Protein AF-A0A0L8H6Y4-F1 (afdb_monomer)

Mean predicted aligned error: 14.99 Å

Solvent-accessible surface area (backbone atoms only — not comparable to full-atom values): 9099 Å² total; per-residue (Å²): 135,87,49,74,70,52,55,29,58,76,67,74,44,78,53,72,69,41,55,52,49,44,50,51,48,53,50,51,56,50,45,69,72,48,61,78,88,38,63,74,33,44,55,53,50,53,53,56,74,65,68,73,67,76,96,84,62,85,85,79,76,93,80,71,86,56,90,48,67,66,53,32,50,51,64,50,38,50,46,50,37,50,52,51,46,52,52,51,49,52,54,53,51,51,57,49,48,55,49,64,80,52,63,77,74,86,80,81,63,68,42,68,47,98,88,45,96,59,70,18,91,40,71,69,54,35,55,55,47,50,58,53,52,53,52,52,53,52,54,49,55,56,52,56,58,65,68,72,78,116

Radius of gyration: 29.22 Å; Cα contacts (8 Å, |Δi|>4): 70; chains: 1; bounding box: 71×51×66 Å

Foldseek 3Di:
DDDPLVVCVVVVHFDPVLVVQLVVLVVVLVLVPDDPVDPSVVVVVVCVVVVDDPDPDDDDPPPDDDPDPVCCVPVPRPVVSVVVRVVVVVVVVVVVVVCVVDPPDPPQDQDDDPVDRDTDRDPVRNVVCVVVVVVVVVVVVVVVVVVVVD

Sequence (150 aa):
KVANTEVLKQAALPSVTTILCKRKRRHLGYVKQIDDSRICKQLLYVELVQASRPRWRLKLIFKGTSEDRAAWKTSGVNKGVKQLEEENILVLETKRQRKKDNPALPCSTFLAYRFCSKTCSSDIGRISHERSCRKSKNNRKMLVKRYQLK

Organism: Octopus bimaculoides (NCBI:txid37653)

Secondary structure (DSSP, 8-state):
---HHHHHHHTTPPPHHHHHHHHHHHHHHHHHHS-TTSHHHHHHHHHHHT----TTS---------SSHHHIIIIIIIHHHHHHHHHHHHHHHHHHHHHHHSPPP-----EEETTEEEEESSHHHHHHHHHHHHHHHHHHHHHHHHHS--

Structure (mmCIF, N/CA/C/O backbone):
data_AF-A0A0L8H6Y4-F1
#
_entry.id   AF-A0A0L8H6Y4-F1
#
loop_
_atom_site.group_PDB
_atom_site.id
_atom_site.type_symbol
_atom_site.label_atom_id
_atom_site.label_alt_id
_atom_site.label_comp_id
_atom_site.label_asym_id
_atom_site.label_entity_id
_atom_site.label_seq_id
_atom_site.pdbx_PDB_ins_code
_atom_site.Cartn_x
_atom_site.Cartn_y
_atom_site.Cartn_z
_atom_site.occupancy
_atom_site.B_iso_or_equiv
_atom_site.auth_seq_id
_atom_site.auth_comp_id
_atom_site.auth_asym_id
_atom_site.auth_atom_id
_atom_site.pdbx_PDB_model_num
ATOM 1 N N . LYS A 1 1 ? -10.448 -10.346 15.764 1.00 76.38 1 LYS A N 1
ATOM 2 C CA . LYS A 1 1 ? -10.504 -9.359 14.651 1.00 76.38 1 LYS A CA 1
ATOM 3 C C . LYS A 1 1 ? -9.378 -9.673 13.671 1.00 76.38 1 LYS A C 1
ATOM 5 O O . LYS A 1 1 ? -8.226 -9.583 14.075 1.00 76.38 1 LYS A O 1
ATOM 10 N N . VAL A 1 2 ? -9.700 -10.069 12.437 1.00 81.88 2 VAL A N 1
ATOM 11 C CA . VAL A 1 2 ? -8.696 -10.361 11.395 1.00 81.88 2 VAL A CA 1
ATOM 12 C C . VAL A 1 2 ? -8.135 -9.048 10.840 1.00 81.88 2 VAL A C 1
ATOM 14 O O . VAL A 1 2 ? -8.833 -8.039 10.757 1.00 81.88 2 VAL A O 1
ATOM 17 N N . ALA A 1 3 ? -6.844 -9.030 10.524 1.00 85.38 3 ALA A N 1
ATOM 18 C CA . ALA A 1 3 ? -6.158 -7.879 9.958 1.00 85.38 3 ALA A CA 1
ATOM 19 C C . ALA A 1 3 ? -6.457 -7.718 8.462 1.00 85.38 3 ALA A C 1
ATOM 21 O O . ALA A 1 3 ? -6.365 -8.694 7.736 1.00 85.38 3 ALA A O 1
ATOM 22 N N . ASN A 1 4 ? -6.651 -6.491 7.964 1.00 87.44 4 ASN A N 1
ATOM 23 C CA . ASN A 1 4 ? -6.736 -6.264 6.509 1.00 87.44 4 ASN A CA 1
ATOM 24 C C . ASN A 1 4 ? -5.518 -6.808 5.739 1.00 87.44 4 ASN A C 1
ATOM 26 O O . ASN A 1 4 ? -5.677 -7.326 4.644 1.00 87.44 4 ASN A O 1
ATOM 30 N N . THR A 1 5 ? -4.312 -6.723 6.313 1.00 87.88 5 THR A N 1
ATOM 31 C CA . THR A 1 5 ? -3.098 -7.308 5.721 1.00 87.88 5 THR A CA 1
ATOM 32 C C . THR A 1 5 ? -3.175 -8.831 5.634 1.00 87.88 5 THR A C 1
ATOM 34 O O . THR A 1 5 ? -2.698 -9.400 4.664 1.00 87.88 5 THR A O 1
ATOM 37 N N . GLU A 1 6 ? -3.813 -9.482 6.604 1.00 88.75 6 GLU A N 1
ATOM 38 C CA . GLU A 1 6 ? -4.000 -10.935 6.627 1.00 88.75 6 GLU A CA 1
ATOM 39 C C . GLU A 1 6 ? -5.057 -11.381 5.617 1.00 88.75 6 GLU A C 1
ATOM 41 O O . GLU A 1 6 ? -4.832 -12.326 4.873 1.00 88.75 6 GLU A O 1
ATOM 46 N N . VAL A 1 7 ? -6.168 -10.643 5.508 1.00 92.94 7 VAL A N 1
ATOM 47 C CA . VAL A 1 7 ? -7.196 -10.891 4.481 1.00 92.94 7 VAL A CA 1
ATOM 48 C C . VAL A 1 7 ? -6.590 -10.820 3.077 1.00 92.94 7 VAL A C 1
ATOM 50 O O . VAL A 1 7 ? -6.860 -11.673 2.237 1.00 92.94 7 VAL A O 1
ATOM 53 N N . LEU A 1 8 ? -5.737 -9.823 2.824 1.00 91.00 8 LEU A N 1
ATOM 54 C CA . LEU A 1 8 ? -5.048 -9.677 1.541 1.00 91.00 8 LEU A CA 1
ATOM 55 C C . LEU A 1 8 ? -4.055 -10.820 1.279 1.00 91.00 8 LEU A C 1
ATOM 57 O O . LEU A 1 8 ? -4.033 -11.348 0.168 1.00 91.00 8 LEU A O 1
ATOM 61 N N . LYS A 1 9 ? -3.291 -11.245 2.298 1.00 88.81 9 LYS A N 1
ATOM 62 C CA . LYS A 1 9 ? -2.393 -12.411 2.212 1.00 88.81 9 LYS A CA 1
ATOM 63 C C . LYS A 1 9 ? -3.171 -13.694 1.888 1.00 88.81 9 LYS A C 1
ATOM 65 O O . LYS A 1 9 ? -2.794 -14.396 0.956 1.00 88.81 9 LYS A O 1
ATOM 70 N N . GLN A 1 10 ? -4.279 -13.958 2.586 1.00 92.50 10 GLN A N 1
ATOM 71 C CA . GLN A 1 10 ? -5.134 -15.134 2.365 1.00 92.50 10 GLN A CA 1
ATOM 72 C C . GLN A 1 10 ? -5.751 -15.158 0.963 1.00 92.50 10 GLN A C 1
ATOM 74 O O . GLN A 1 10 ? -5.807 -16.206 0.330 1.00 92.50 10 GLN A O 1
ATOM 79 N N . ALA A 1 11 ? -6.171 -14.000 0.453 1.00 93.62 11 ALA A N 1
ATOM 80 C CA . ALA A 1 11 ? -6.715 -13.875 -0.896 1.00 93.62 11 ALA A CA 1
ATOM 81 C C . ALA A 1 11 ? -5.636 -13.853 -1.999 1.00 93.62 11 ALA A C 1
ATOM 83 O O . ALA A 1 11 ? -5.977 -13.733 -3.174 1.00 93.62 11 ALA A O 1
ATOM 84 N N . ALA A 1 12 ? -4.345 -13.912 -1.645 1.00 90.25 12 ALA A N 1
ATOM 85 C CA . ALA A 1 12 ? -3.220 -13.703 -2.559 1.00 90.25 12 ALA A CA 1
ATOM 86 C C . ALA A 1 12 ? -3.326 -12.390 -3.370 1.00 90.25 12 ALA A C 1
ATOM 88 O O . ALA A 1 12 ? -2.877 -12.299 -4.517 1.00 90.25 12 ALA A O 1
ATOM 89 N N . LEU A 1 13 ? -3.919 -11.351 -2.770 1.00 91.12 13 LEU A N 1
ATOM 90 C CA . LEU A 1 13 ? -4.128 -10.054 -3.403 1.00 91.12 13 LEU A CA 1
ATOM 91 C C . LEU A 1 13 ? -3.127 -9.017 -2.882 1.00 91.12 13 LEU A C 1
ATOM 93 O O . LEU A 1 13 ? -2.950 -8.882 -1.673 1.00 91.12 13 LEU A O 1
ATOM 97 N N . PRO A 1 14 ? -2.510 -8.220 -3.768 1.00 89.00 14 PRO A N 1
ATOM 98 C CA . PRO A 1 14 ? -1.707 -7.084 -3.344 1.00 89.00 14 PRO A CA 1
ATOM 99 C C . PRO A 1 14 ? -2.591 -5.942 -2.833 1.00 89.00 14 PRO A C 1
ATOM 101 O O . PRO A 1 14 ? -3.718 -5.739 -3.296 1.00 89.00 14 PRO A O 1
ATOM 104 N N . SER A 1 15 ? -2.034 -5.115 -1.954 1.00 90.31 15 SER A N 1
ATOM 105 C CA . SER A 1 15 ? -2.641 -3.853 -1.542 1.00 90.31 15 SER A CA 1
ATOM 106 C C . SER A 1 15 ? -2.940 -2.937 -2.737 1.00 90.31 15 SER A C 1
ATOM 108 O O .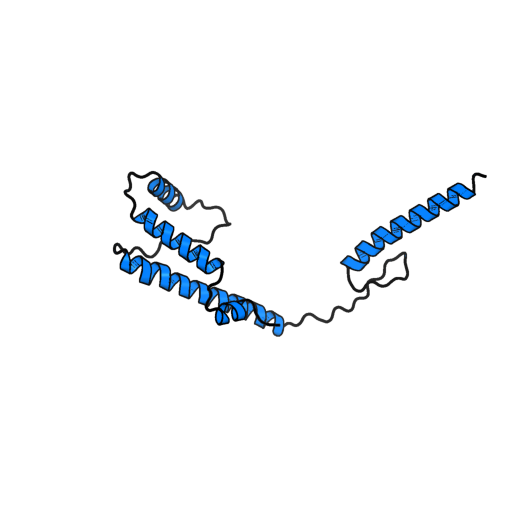 SER A 1 15 ? -2.215 -2.891 -3.739 1.00 90.31 15 SER A O 1
ATOM 110 N N . VAL A 1 16 ? -3.976 -2.105 -2.598 1.00 90.44 16 VAL A N 1
ATOM 111 C CA . VAL A 1 16 ? -4.334 -1.060 -3.571 1.00 90.44 16 VAL A CA 1
ATOM 112 C C . VAL A 1 16 ? -3.146 -0.141 -3.867 1.00 90.44 16 VAL A C 1
ATOM 114 O O . VAL A 1 16 ? -2.916 0.223 -5.022 1.00 90.44 16 VAL A O 1
ATOM 117 N N . THR A 1 17 ? -2.345 0.202 -2.856 1.00 87.50 17 THR A N 1
ATOM 118 C CA . THR A 1 17 ? -1.139 1.030 -3.029 1.00 87.50 17 THR A CA 1
ATOM 119 C C . THR A 1 17 ? -0.148 0.383 -3.993 1.00 87.50 17 THR A C 1
ATOM 121 O O . THR A 1 17 ? 0.399 1.051 -4.872 1.00 87.50 17 THR A O 1
ATOM 124 N N . THR A 1 18 ? 0.015 -0.928 -3.888 1.00 88.38 18 THR A N 1
ATOM 125 C CA . THR A 1 18 ? 0.929 -1.746 -4.687 1.00 88.38 18 THR A CA 1
ATOM 126 C C . THR A 1 18 ? 0.420 -1.928 -6.109 1.00 88.38 18 THR A C 1
ATOM 128 O O . THR A 1 18 ? 1.188 -1.769 -7.063 1.00 88.38 18 THR A O 1
ATOM 131 N N . ILE A 1 19 ? -0.892 -2.102 -6.289 1.00 90.69 19 ILE A N 1
ATOM 132 C CA . ILE A 1 19 ? -1.542 -2.078 -7.609 1.00 90.69 19 ILE A CA 1
ATOM 133 C C . ILE A 1 19 ? -1.303 -0.731 -8.307 1.00 90.69 19 ILE A C 1
ATOM 135 O O . ILE A 1 19 ? -0.885 -0.689 -9.471 1.00 90.69 19 ILE A O 1
ATOM 139 N N . LEU A 1 20 ? -1.530 0.382 -7.604 1.00 90.06 20 LEU A N 1
ATOM 140 C CA . LEU A 1 20 ? -1.339 1.728 -8.147 1.00 90.06 20 LEU A CA 1
ATOM 141 C C . LEU A 1 20 ? 0.130 2.000 -8.491 1.00 90.06 20 LEU A C 1
ATOM 143 O O . LEU A 1 20 ? 0.421 2.530 -9.565 1.00 90.06 20 LEU A O 1
ATOM 147 N N . CYS A 1 21 ? 1.064 1.606 -7.625 1.00 85.19 21 CYS A N 1
ATOM 148 C CA . CYS A 1 21 ? 2.495 1.773 -7.874 1.00 85.19 21 CYS A CA 1
ATOM 149 C C . CYS A 1 21 ? 2.967 0.946 -9.072 1.00 85.19 21 CYS A C 1
ATOM 151 O O . CYS A 1 21 ? 3.696 1.463 -9.921 1.00 85.19 21 CYS A O 1
ATOM 153 N N . LYS A 1 22 ? 2.491 -0.297 -9.206 1.00 87.94 22 LYS A N 1
ATOM 154 C CA . LYS A 1 22 ? 2.780 -1.155 -10.362 1.00 87.94 22 LYS A CA 1
ATOM 155 C C . LYS A 1 22 ? 2.286 -0.531 -11.665 1.00 87.94 22 LYS A C 1
ATOM 157 O O . LYS A 1 22 ? 3.033 -0.497 -12.643 1.00 87.94 22 LYS A O 1
ATOM 162 N N . ARG A 1 23 ? 1.057 0.002 -11.686 1.00 89.19 23 ARG A N 1
ATOM 163 C CA . ARG A 1 23 ? 0.499 0.704 -12.858 1.00 89.19 23 ARG A CA 1
ATOM 164 C C . ARG A 1 23 ? 1.315 1.944 -13.220 1.00 89.19 23 ARG A C 1
ATOM 166 O O . ARG A 1 23 ? 1.704 2.082 -14.376 1.00 89.19 23 ARG A O 1
ATOM 173 N N . LYS A 1 24 ? 1.645 2.792 -12.240 1.00 84.88 24 LYS A N 1
ATOM 174 C CA . LYS A 1 24 ? 2.473 3.993 -12.458 1.00 84.88 24 LYS A CA 1
ATOM 175 C C . LYS A 1 24 ? 3.851 3.646 -13.019 1.00 84.88 24 LYS A C 1
ATOM 177 O O . LYS A 1 24 ? 4.261 4.240 -14.008 1.00 84.88 24 LYS A O 1
ATOM 182 N N . ARG A 1 25 ? 4.541 2.648 -12.451 1.00 82.75 25 ARG A N 1
ATOM 183 C CA . ARG A 1 25 ? 5.844 2.195 -12.969 1.00 82.75 25 ARG A CA 1
ATOM 184 C C . ARG A 1 25 ? 5.738 1.644 -14.394 1.00 82.75 25 ARG A C 1
ATOM 186 O O . ARG A 1 25 ? 6.573 1.965 -15.228 1.00 82.75 25 ARG A O 1
ATOM 193 N N . ARG A 1 26 ? 4.701 0.863 -14.718 1.00 85.88 26 ARG A N 1
ATOM 194 C CA . ARG A 1 26 ? 4.477 0.391 -16.099 1.00 85.88 26 ARG A CA 1
ATOM 195 C C . ARG A 1 26 ? 4.273 1.546 -17.077 1.00 85.88 26 ARG A C 1
ATOM 197 O O . ARG A 1 26 ? 4.882 1.531 -18.139 1.00 85.88 26 ARG A O 1
ATOM 204 N N . HIS A 1 27 ? 3.460 2.531 -16.701 1.00 83.81 27 HIS A N 1
ATOM 205 C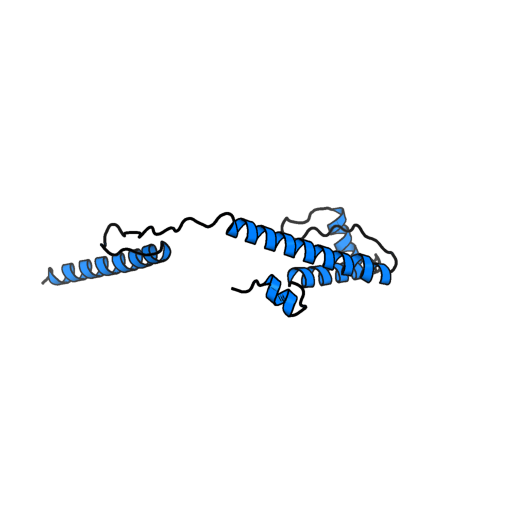 CA . HIS A 1 27 ? 3.223 3.716 -17.518 1.00 83.81 27 HIS A CA 1
AT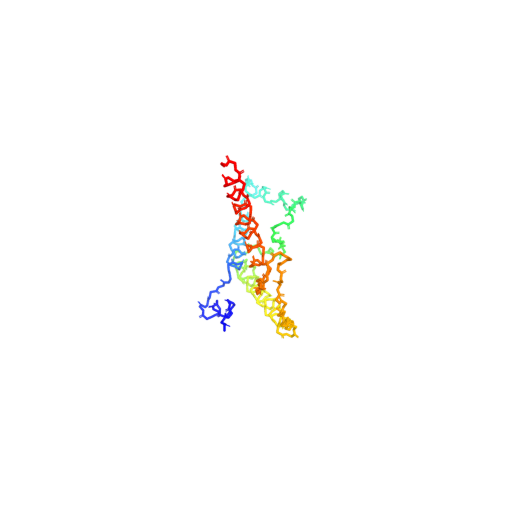OM 206 C C . HIS A 1 27 ? 4.509 4.519 -17.740 1.00 83.81 27 HIS A C 1
ATOM 208 O O . HIS A 1 27 ? 4.817 4.859 -18.872 1.00 83.81 27 HIS A O 1
ATOM 214 N N . LEU A 1 28 ? 5.317 4.735 -16.700 1.00 81.06 28 LEU A N 1
ATOM 215 C CA . LEU A 1 28 ? 6.610 5.411 -16.843 1.00 81.06 28 LEU A CA 1
ATOM 216 C C . LEU A 1 28 ? 7.575 4.659 -17.760 1.00 81.06 28 LEU A C 1
ATOM 218 O O . LEU A 1 28 ? 8.240 5.274 -18.586 1.00 81.06 28 LEU A O 1
ATOM 222 N N . GLY A 1 29 ? 7.626 3.330 -17.644 1.00 79.12 29 GLY A N 1
ATOM 223 C CA . GLY A 1 29 ? 8.414 2.506 -18.558 1.00 79.12 29 GLY A CA 1
ATOM 224 C C . GLY A 1 29 ? 7.958 2.642 -20.006 1.00 79.12 29 GLY A C 1
ATOM 225 O O . GLY A 1 29 ? 8.794 2.726 -20.897 1.00 79.12 29 GLY A O 1
ATOM 226 N N . TYR A 1 30 ? 6.643 2.708 -20.230 1.00 83.88 30 TYR A N 1
ATOM 227 C CA . TYR A 1 30 ? 6.086 2.987 -21.549 1.00 83.88 30 TYR A CA 1
ATOM 228 C C . TYR A 1 30 ? 6.506 4.375 -22.040 1.00 83.88 30 TYR A C 1
ATOM 230 O O . TYR A 1 30 ? 7.099 4.459 -23.104 1.00 83.88 30 TYR A O 1
ATOM 238 N N . VAL A 1 31 ? 6.302 5.437 -21.250 1.00 82.88 31 VAL A N 1
ATOM 239 C CA . VAL A 1 31 ? 6.645 6.815 -21.651 1.00 82.88 31 VAL A CA 1
ATOM 240 C C . VAL A 1 31 ? 8.138 6.984 -21.947 1.00 82.88 31 VAL A C 1
ATOM 242 O O . VAL A 1 31 ? 8.480 7.661 -22.908 1.00 82.88 31 VAL A O 1
ATOM 245 N N . LYS A 1 32 ? 9.035 6.323 -21.201 1.00 77.25 32 LYS A N 1
ATOM 246 C CA . LYS A 1 32 ? 10.483 6.326 -21.488 1.00 77.25 32 LYS A CA 1
ATOM 247 C C . LYS A 1 32 ? 10.808 5.780 -22.890 1.00 77.25 32 LYS A C 1
ATOM 249 O O . LYS A 1 32 ? 11.752 6.250 -23.515 1.00 77.25 32 LYS A O 1
ATOM 254 N N . GLN A 1 33 ? 10.051 4.785 -23.354 1.00 79.12 33 GLN A N 1
ATOM 255 C CA . GLN A 1 33 ? 10.249 4.117 -24.648 1.00 79.12 33 GLN A CA 1
ATOM 256 C C . GLN A 1 33 ? 9.583 4.847 -25.816 1.00 79.12 33 GLN A C 1
ATOM 258 O O . GLN A 1 33 ? 9.808 4.480 -26.964 1.00 79.12 33 GLN A O 1
ATOM 263 N N . ILE A 1 34 ? 8.747 5.846 -25.538 1.00 83.12 34 ILE A N 1
ATOM 264 C CA . ILE A 1 34 ? 8.185 6.697 -26.582 1.00 83.12 34 ILE A CA 1
ATOM 265 C C . ILE A 1 34 ? 9.322 7.533 -27.201 1.00 83.12 34 ILE A C 1
ATOM 267 O O . ILE A 1 34 ? 10.316 7.843 -26.541 1.00 83.12 34 ILE A O 1
ATOM 271 N N . ASP A 1 35 ? 9.179 7.882 -28.476 1.00 84.06 35 ASP A N 1
ATOM 272 C CA . ASP A 1 35 ? 10.072 8.816 -29.160 1.00 84.06 35 ASP A CA 1
ATOM 273 C C . ASP A 1 35 ? 10.095 10.202 -28.479 1.00 84.06 35 ASP A C 1
ATOM 275 O O . ASP A 1 35 ? 9.070 10.681 -27.984 1.00 84.06 35 ASP A O 1
ATOM 279 N N . ASP A 1 36 ? 11.261 10.851 -28.446 1.00 83.50 36 ASP A N 1
ATOM 280 C CA . ASP A 1 36 ? 11.461 12.145 -27.774 1.00 83.50 36 ASP A CA 1
ATOM 281 C C . ASP A 1 36 ? 10.725 13.317 -28.439 1.00 83.50 36 ASP A C 1
ATOM 283 O O . ASP A 1 36 ? 10.472 14.331 -27.786 1.00 83.50 36 ASP A O 1
ATOM 287 N N . SER A 1 37 ? 10.289 13.175 -29.694 1.00 87.00 37 SER A N 1
ATOM 288 C CA . SER A 1 37 ? 9.419 14.157 -30.357 1.00 87.00 37 SER A CA 1
ATOM 289 C C . SER A 1 37 ? 7.997 14.180 -29.791 1.00 87.00 37 SER A C 1
ATOM 291 O O . SER A 1 37 ? 7.236 15.119 -30.033 1.00 87.00 37 SER A O 1
ATOM 293 N N . ARG A 1 38 ? 7.591 13.148 -29.040 1.00 86.38 38 ARG A N 1
ATOM 294 C CA . ARG A 1 38 ? 6.224 13.043 -28.528 1.00 86.38 38 ARG A CA 1
ATOM 295 C C . ARG A 1 38 ? 6.053 13.887 -27.270 1.00 86.38 38 ARG A C 1
ATOM 297 O O . ARG A 1 38 ? 6.727 13.686 -26.258 1.00 86.38 38 ARG A O 1
ATOM 304 N N . ILE A 1 39 ? 5.020 14.725 -27.299 1.00 84.44 39 ILE A N 1
ATOM 305 C CA . ILE A 1 39 ? 4.620 15.640 -26.220 1.00 84.44 39 ILE A CA 1
ATOM 306 C C . ILE A 1 39 ? 4.553 14.935 -24.855 1.00 84.44 39 ILE A C 1
ATOM 308 O O . ILE A 1 39 ? 5.020 15.471 -23.857 1.00 84.44 39 ILE A O 1
ATOM 312 N N . CYS A 1 40 ? 4.030 13.705 -24.788 1.00 78.94 40 CYS A N 1
ATOM 313 C CA . CYS A 1 40 ? 3.917 12.963 -23.527 1.00 78.94 40 CYS A CA 1
ATOM 314 C C . CYS A 1 40 ? 5.271 12.702 -22.845 1.00 78.94 40 CYS A C 1
ATOM 316 O O . CYS A 1 40 ? 5.343 12.715 -21.615 1.00 78.94 40 CYS A O 1
ATOM 318 N N . LYS A 1 41 ? 6.333 12.458 -23.622 1.00 82.31 41 LYS A N 1
ATOM 319 C CA . LYS A 1 41 ? 7.683 12.253 -23.091 1.00 82.31 41 LYS A CA 1
ATOM 320 C C . LYS A 1 41 ? 8.299 13.592 -22.702 1.00 82.31 41 LYS A C 1
ATOM 322 O O . LYS A 1 41 ? 8.756 13.732 -21.572 1.00 82.31 41 LYS A O 1
ATOM 327 N N . GLN A 1 42 ? 8.193 14.597 -23.568 1.00 80.19 42 GLN A N 1
ATOM 328 C CA . GLN A 1 42 ? 8.678 15.954 -23.297 1.00 80.19 42 GLN A CA 1
ATOM 329 C C . GLN A 1 42 ? 8.090 16.530 -22.001 1.00 80.19 42 GLN A C 1
ATOM 331 O O . GLN A 1 42 ? 8.841 16.951 -21.127 1.00 80.19 42 GLN A O 1
ATOM 336 N N . LEU A 1 43 ? 6.767 16.446 -21.815 1.00 80.00 43 LEU A N 1
ATOM 337 C CA . LEU A 1 43 ? 6.095 16.882 -20.587 1.00 80.00 43 LEU A CA 1
ATOM 338 C C . LEU A 1 43 ? 6.617 16.143 -19.346 1.00 80.00 43 LEU A C 1
ATOM 340 O O . LEU A 1 43 ? 6.909 16.772 -18.331 1.00 80.00 43 LEU A O 1
ATOM 344 N N . LEU A 1 44 ? 6.782 14.817 -19.422 1.00 74.69 44 LEU A N 1
ATOM 345 C CA . LEU A 1 44 ? 7.296 14.029 -18.300 1.00 74.69 44 LEU A CA 1
ATOM 346 C C . LEU A 1 44 ? 8.724 14.443 -17.918 1.00 74.69 44 LEU A C 1
ATOM 348 O O . LEU A 1 44 ? 9.025 14.561 -16.730 1.00 74.69 44 LEU A O 1
ATOM 352 N N . TYR A 1 45 ? 9.604 14.632 -18.902 1.00 70.62 45 TYR A N 1
ATOM 353 C CA . TYR A 1 45 ? 11.002 14.982 -18.658 1.00 70.62 45 TYR A CA 1
ATOM 354 C C . TYR A 1 45 ? 11.166 16.424 -18.175 1.00 70.62 45 TYR A C 1
ATOM 356 O O . TYR A 1 45 ? 11.945 16.643 -17.251 1.00 70.62 45 TYR A O 1
ATOM 364 N N . VAL A 1 46 ? 10.387 17.380 -18.689 1.00 68.94 46 VAL A N 1
ATOM 365 C CA . VAL A 1 46 ? 10.354 18.759 -18.165 1.00 68.94 46 VAL A CA 1
ATOM 366 C C . VAL A 1 46 ? 9.944 18.764 -16.689 1.00 68.94 46 VAL A C 1
ATOM 368 O O . VAL A 1 46 ? 10.628 19.365 -15.860 1.00 68.94 46 VAL A O 1
ATOM 371 N N . GLU A 1 47 ? 8.903 18.007 -16.326 1.00 66.50 47 GLU A N 1
ATOM 372 C CA . GLU A 1 47 ? 8.479 17.862 -14.927 1.00 66.50 47 GLU A CA 1
ATOM 373 C C . GLU A 1 47 ? 9.540 17.190 -14.033 1.00 66.50 47 GLU A C 1
ATOM 375 O O . GLU A 1 47 ? 9.577 17.433 -12.824 1.00 66.50 47 GLU A O 1
ATOM 380 N N . LEU A 1 48 ? 10.378 16.307 -14.588 1.00 63.31 48 LEU A N 1
ATOM 381 C CA . LEU A 1 48 ? 11.452 15.631 -13.852 1.00 63.31 48 LEU A CA 1
ATOM 382 C C . LEU A 1 48 ? 12.684 16.527 -13.671 1.00 63.31 48 LEU A C 1
ATOM 384 O O . LEU A 1 48 ? 13.240 16.558 -12.574 1.00 63.31 48 LEU A O 1
ATOM 388 N N . VAL A 1 49 ? 13.089 17.256 -14.715 1.00 63.38 49 VAL A N 1
ATOM 389 C CA . VAL A 1 49 ? 14.256 18.156 -14.714 1.00 63.38 49 VAL A CA 1
ATOM 390 C C . VAL A 1 49 ? 14.035 19.342 -13.780 1.00 63.38 49 VAL A C 1
ATOM 392 O O . VAL A 1 49 ? 14.945 19.733 -13.058 1.00 63.38 49 VAL A O 1
ATOM 395 N N . GLN A 1 50 ? 12.815 19.877 -13.725 1.00 57.59 50 GLN A N 1
ATOM 396 C CA . GLN A 1 50 ? 12.509 21.033 -12.881 1.00 57.59 50 GLN A CA 1
ATOM 397 C C . GLN A 1 50 ? 12.390 20.695 -11.386 1.00 57.59 50 GLN A C 1
ATOM 399 O O . GLN A 1 50 ? 12.228 21.611 -10.585 1.00 57.59 50 GLN A O 1
ATOM 404 N N . ALA A 1 51 ? 12.425 19.410 -10.991 1.00 54.41 51 ALA A N 1
ATOM 405 C CA . ALA A 1 51 ? 12.259 18.910 -9.613 1.00 54.41 51 ALA A CA 1
ATOM 406 C C . ALA A 1 51 ? 11.049 19.485 -8.831 1.00 54.41 51 ALA A C 1
ATOM 408 O O . ALA A 1 51 ? 10.888 19.241 -7.633 1.00 54.41 51 ALA A O 1
ATOM 409 N N . SER A 1 52 ? 10.162 20.212 -9.509 1.00 52.97 52 SER A N 1
ATOM 410 C CA . SER A 1 52 ? 9.072 20.977 -8.928 1.00 52.97 52 SER A CA 1
ATOM 411 C C . SER A 1 52 ? 7.827 20.105 -8.932 1.00 52.97 52 SER A C 1
ATOM 413 O O . SER A 1 52 ? 6.956 20.205 -9.792 1.00 52.97 52 SER A O 1
ATOM 415 N N . ARG A 1 53 ? 7.764 19.154 -7.994 1.00 57.47 53 ARG A N 1
ATOM 416 C CA . ARG A 1 53 ? 6.529 18.403 -7.741 1.00 57.47 53 ARG A CA 1
ATOM 417 C C . ARG A 1 53 ? 5.957 18.758 -6.368 1.00 57.47 53 ARG A C 1
ATOM 419 O O . ARG A 1 53 ? 6.652 18.595 -5.365 1.00 57.47 53 ARG A O 1
ATOM 426 N N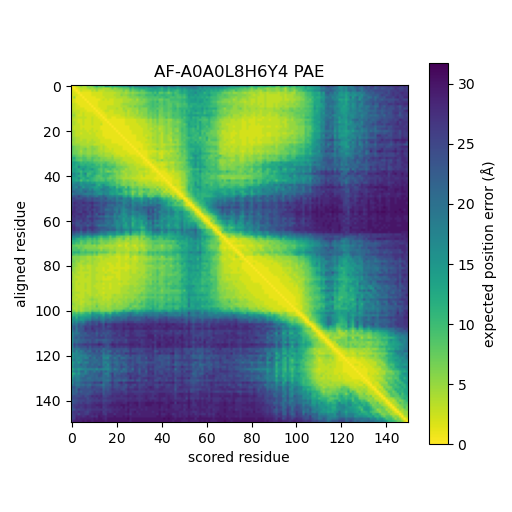 . PRO A 1 54 ? 4.677 19.170 -6.287 1.00 45.28 54 PRO A N 1
ATOM 427 C CA . PRO A 1 54 ? 4.029 19.434 -5.014 1.00 45.28 54 PRO A CA 1
ATOM 428 C C . PRO A 1 54 ? 3.889 18.152 -4.180 1.00 45.28 54 PRO A C 1
ATOM 430 O O . PRO A 1 54 ? 3.652 17.053 -4.688 1.00 45.28 54 PRO A O 1
ATOM 433 N N . ARG A 1 55 ? 4.023 18.361 -2.868 1.00 44.09 55 ARG A N 1
ATOM 434 C CA . ARG A 1 55 ? 4.244 17.471 -1.709 1.00 44.09 55 ARG A CA 1
ATOM 435 C C . ARG A 1 55 ? 3.386 16.193 -1.573 1.00 44.09 55 ARG A C 1
ATOM 437 O O . ARG A 1 55 ? 3.592 15.440 -0.628 1.00 44.09 55 ARG A O 1
ATOM 444 N N . TRP A 1 56 ? 2.460 15.911 -2.493 1.00 39.16 56 TRP A N 1
ATOM 445 C CA . TRP A 1 56 ? 1.389 14.913 -2.320 1.00 39.16 56 TRP A CA 1
ATOM 446 C C . TRP A 1 56 ? 1.410 13.722 -3.291 1.00 39.16 56 TRP A C 1
ATOM 448 O O . TRP A 1 56 ? 0.468 12.930 -3.316 1.00 39.16 56 TRP A O 1
ATOM 458 N N . ARG A 1 57 ? 2.473 13.529 -4.084 1.00 47.88 57 ARG A N 1
ATOM 459 C CA . ARG A 1 57 ? 2.640 12.312 -4.902 1.00 47.88 57 ARG A CA 1
ATOM 460 C C . ARG A 1 57 ? 3.878 11.527 -4.477 1.00 47.88 57 ARG A C 1
ATOM 462 O O . ARG A 1 57 ? 4.951 12.095 -4.319 1.00 47.88 57 ARG A O 1
ATOM 469 N N . LEU A 1 58 ? 3.695 10.211 -4.308 1.00 44.41 58 LEU A N 1
ATOM 470 C CA . LEU A 1 58 ? 4.741 9.237 -3.976 1.00 44.41 58 LEU A CA 1
ATOM 471 C C . LEU A 1 58 ? 6.001 9.494 -4.822 1.00 44.41 58 LEU A C 1
ATOM 473 O O . LEU A 1 58 ? 5.920 9.499 -6.053 1.00 44.41 58 LEU A O 1
ATOM 477 N N . LYS A 1 59 ? 7.136 9.718 -4.151 1.00 46.28 59 LYS A N 1
ATOM 478 C CA . LYS A 1 59 ? 8.433 10.064 -4.745 1.00 46.28 59 LYS A CA 1
ATOM 479 C C . LYS A 1 59 ? 8.913 8.906 -5.629 1.00 46.28 59 LYS A C 1
ATOM 481 O O . LYS A 1 59 ? 9.444 7.913 -5.145 1.00 46.28 59 LYS A O 1
ATOM 486 N N . LEU A 1 60 ? 8.666 9.001 -6.932 1.00 50.53 60 LEU A N 1
ATOM 487 C CA . LEU A 1 60 ? 9.172 8.051 -7.918 1.00 50.53 60 LEU A CA 1
ATOM 488 C C . LEU A 1 60 ? 10.618 8.424 -8.231 1.00 50.53 60 LEU A C 1
ATOM 490 O O . LEU A 1 60 ? 10.876 9.352 -8.988 1.00 50.53 60 LEU A O 1
ATOM 494 N N . ILE A 1 61 ? 11.564 7.712 -7.623 1.00 47.56 61 ILE A N 1
ATOM 495 C CA . ILE A 1 61 ? 12.971 7.821 -7.998 1.00 47.56 61 ILE A CA 1
ATOM 496 C C . ILE A 1 61 ? 13.150 7.030 -9.298 1.00 47.56 61 ILE A C 1
ATOM 498 O O . ILE A 1 61 ? 13.059 5.802 -9.311 1.00 47.56 61 ILE A O 1
ATOM 502 N N . PHE A 1 62 ? 13.397 7.741 -10.397 1.00 50.41 62 PHE A N 1
ATOM 503 C CA . PHE A 1 62 ? 13.838 7.189 -11.6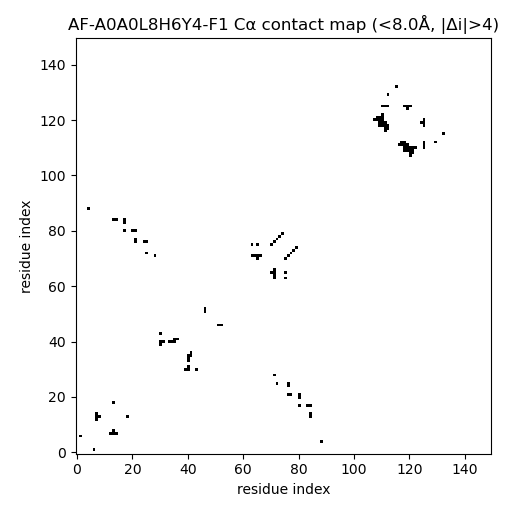80 1.00 50.41 62 PHE A CA 1
ATOM 504 C C . PHE A 1 62 ? 15.317 6.757 -11.579 1.00 50.41 62 PHE A C 1
ATOM 506 O O . PHE A 1 62 ? 16.183 7.278 -12.263 1.00 50.41 62 PHE A O 1
ATOM 513 N N . LYS A 1 63 ? 15.650 5.837 -10.666 1.00 43.47 63 LYS A N 1
ATOM 514 C CA . LYS A 1 63 ? 16.967 5.175 -10.632 1.00 43.47 63 LYS A CA 1
ATOM 515 C C . LYS A 1 63 ? 16.750 3.713 -10.981 1.00 43.47 63 LYS A C 1
ATOM 517 O O . LYS A 1 63 ? 16.398 2.914 -10.122 1.00 43.47 63 LYS A O 1
ATOM 522 N N . GLY A 1 64 ? 16.876 3.381 -12.258 1.00 49.50 64 GLY A N 1
ATOM 523 C CA . GLY A 1 64 ? 16.715 2.008 -12.730 1.00 49.50 64 GLY A CA 1
ATOM 524 C C . GLY A 1 64 ? 16.440 1.957 -14.220 1.00 49.50 64 GLY A C 1
ATOM 525 O O . GLY A 1 64 ? 15.386 1.509 -14.648 1.00 49.50 64 GLY A O 1
ATOM 526 N N . THR A 1 65 ? 17.347 2.490 -15.025 1.00 51.44 65 THR A N 1
ATOM 527 C CA . THR A 1 65 ? 17.228 2.472 -16.478 1.00 51.44 65 THR A CA 1
ATOM 528 C C . THR A 1 65 ? 17.801 1.167 -17.017 1.00 51.44 65 THR A C 1
ATOM 530 O O . THR A 1 65 ? 18.999 1.088 -17.243 1.00 51.44 65 THR A O 1
ATOM 533 N N . SER A 1 66 ? 16.965 0.156 -17.261 1.00 52.31 66 SER A N 1
ATOM 534 C CA . SER A 1 66 ? 17.320 -0.835 -18.283 1.00 52.31 66 SER A CA 1
ATOM 535 C C . SER A 1 66 ? 16.855 -0.316 -19.644 1.00 52.31 66 SER A C 1
ATOM 537 O O . SER A 1 66 ? 15.793 0.312 -19.757 1.00 52.31 66 SER A O 1
ATOM 539 N N . GLU A 1 67 ? 17.688 -0.502 -20.659 1.00 62.69 67 GLU A N 1
ATOM 540 C CA . GLU A 1 67 ? 17.332 -0.317 -22.071 1.00 62.69 67 GLU A CA 1
ATOM 541 C C . GLU A 1 67 ? 16.389 -1.440 -22.516 1.00 62.69 67 GLU A C 1
ATOM 543 O O . GLU A 1 67 ? 15.393 -1.204 -23.198 1.00 62.69 67 GLU A O 1
ATOM 548 N N . ASP A 1 68 ? 16.621 -2.645 -21.990 1.00 71.75 68 ASP A N 1
ATOM 549 C CA . ASP A 1 68 ? 15.780 -3.810 -22.213 1.00 71.75 68 ASP A CA 1
ATOM 550 C C . ASP A 1 68 ? 14.439 -3.727 -21.453 1.00 71.75 68 ASP A C 1
ATOM 552 O O . ASP A 1 68 ? 14.364 -3.534 -20.230 1.00 71.75 68 ASP A O 1
ATOM 556 N N . ARG A 1 69 ? 13.348 -3.914 -22.202 1.00 72.69 69 ARG A N 1
ATOM 557 C CA . ARG A 1 69 ? 11.965 -3.942 -21.714 1.00 72.69 69 ARG A CA 1
ATOM 558 C C . ARG A 1 69 ? 11.690 -5.146 -20.815 1.00 72.69 69 ARG A C 1
ATOM 560 O O . ARG A 1 69 ? 10.871 -5.027 -19.896 1.00 72.69 69 ARG A O 1
ATOM 567 N N . ALA A 1 70 ? 12.309 -6.293 -21.089 1.00 77.56 70 ALA A N 1
ATOM 568 C CA . ALA A 1 70 ? 12.139 -7.495 -20.281 1.00 77.56 70 ALA A CA 1
ATOM 569 C C . ALA A 1 70 ? 12.796 -7.300 -18.911 1.00 77.56 70 ALA A C 1
ATOM 571 O O . ALA A 1 70 ? 12.120 -7.448 -17.885 1.00 77.56 70 ALA A O 1
ATOM 572 N N . ALA A 1 71 ? 14.044 -6.823 -18.892 1.00 78.69 71 ALA A N 1
ATOM 573 C CA . ALA A 1 71 ? 14.721 -6.400 -17.672 1.00 78.69 71 ALA A CA 1
ATOM 574 C C . ALA A 1 71 ? 13.887 -5.380 -16.873 1.00 78.69 71 ALA A C 1
ATOM 576 O O . ALA A 1 71 ? 13.631 -5.602 -15.690 1.00 78.69 71 ALA A O 1
ATOM 577 N N . TRP A 1 72 ? 13.335 -4.335 -17.505 1.00 80.81 72 TRP A N 1
ATOM 578 C CA . TRP A 1 72 ? 12.536 -3.314 -16.807 1.00 80.81 72 TRP A CA 1
ATOM 579 C C . TRP A 1 72 ? 11.315 -3.908 -16.100 1.00 80.81 72 TRP A C 1
ATOM 581 O O . TRP A 1 72 ? 11.021 -3.580 -14.947 1.00 80.81 72 TRP A O 1
ATOM 591 N N . LYS A 1 73 ? 10.584 -4.801 -16.777 1.00 79.62 73 LYS A N 1
ATOM 592 C CA . LYS A 1 73 ? 9.404 -5.456 -16.197 1.00 79.62 73 LYS A CA 1
ATOM 593 C C . LYS A 1 73 ? 9.783 -6.318 -14.993 1.00 79.62 73 LYS A C 1
ATOM 595 O O . LYS A 1 73 ? 9.100 -6.256 -13.967 1.00 79.62 73 LYS A O 1
ATOM 600 N N . THR A 1 74 ? 10.849 -7.102 -15.109 1.00 80.44 74 THR A N 1
ATOM 601 C CA . THR A 1 74 ? 11.234 -8.090 -14.096 1.00 80.44 74 THR A CA 1
ATOM 602 C C . THR A 1 74 ? 11.975 -7.446 -12.926 1.00 80.44 74 THR A C 1
ATOM 604 O O . THR A 1 74 ? 11.506 -7.523 -11.787 1.00 80.44 74 THR A O 1
ATOM 607 N N . SER A 1 75 ? 13.087 -6.757 -13.188 1.00 76.88 75 SER A N 1
ATOM 608 C CA . SER A 1 75 ? 13.953 -6.179 -12.155 1.00 76.88 75 SER A CA 1
ATOM 609 C C . SER A 1 75 ? 13.484 -4.801 -11.681 1.00 76.88 75 SER A C 1
ATOM 611 O O . SER A 1 75 ? 13.609 -4.490 -10.500 1.00 76.88 75 SER A O 1
ATOM 613 N N . GLY A 1 76 ? 12.896 -3.986 -12.559 1.00 76.62 76 GLY A N 1
ATOM 614 C CA . GLY A 1 76 ? 12.451 -2.632 -12.219 1.00 76.62 76 GLY A CA 1
ATOM 615 C C . GLY A 1 76 ? 11.048 -2.588 -11.610 1.00 76.62 76 GLY A C 1
ATOM 616 O O . GLY A 1 76 ? 10.827 -1.995 -10.550 1.00 76.62 76 GLY A O 1
ATOM 617 N N . VAL A 1 77 ? 10.068 -3.205 -12.275 1.00 84.44 77 VAL A N 1
ATOM 618 C CA . VAL A 1 77 ? 8.662 -3.145 -11.851 1.00 84.44 77 VAL A CA 1
ATOM 619 C C . VAL A 1 77 ? 8.354 -4.212 -10.811 1.00 84.44 77 VAL A C 1
ATOM 621 O O . VAL A 1 77 ? 7.950 -3.867 -9.706 1.00 84.44 77 VAL A O 1
ATOM 624 N N . ASN A 1 78 ? 8.512 -5.496 -11.135 1.00 86.25 78 ASN A N 1
ATOM 625 C CA . ASN A 1 78 ? 8.043 -6.566 -10.252 1.00 86.25 78 ASN A CA 1
ATOM 626 C C . ASN A 1 78 ? 8.839 -6.629 -8.941 1.00 86.25 78 ASN A C 1
ATOM 628 O O . ASN A 1 78 ? 8.219 -6.691 -7.882 1.00 86.25 78 ASN A O 1
ATOM 632 N N . LYS A 1 79 ? 10.176 -6.544 -8.989 1.00 86.19 79 LYS A N 1
ATOM 633 C CA . LYS A 1 79 ? 11.014 -6.517 -7.776 1.00 86.19 79 LYS A CA 1
ATOM 634 C C . LYS A 1 79 ? 10.698 -5.310 -6.888 1.00 86.19 79 LYS A C 1
ATOM 636 O O . LYS A 1 79 ? 10.431 -5.485 -5.707 1.00 86.19 79 LYS A O 1
ATOM 641 N N . GLY A 1 80 ? 10.639 -4.106 -7.462 1.00 84.19 80 GLY A N 1
ATOM 642 C CA . GLY A 1 80 ? 10.345 -2.891 -6.693 1.00 84.19 80 GLY A CA 1
ATOM 643 C C . GLY A 1 80 ? 8.932 -2.865 -6.101 1.00 84.19 80 GLY A C 1
ATOM 644 O O . GLY 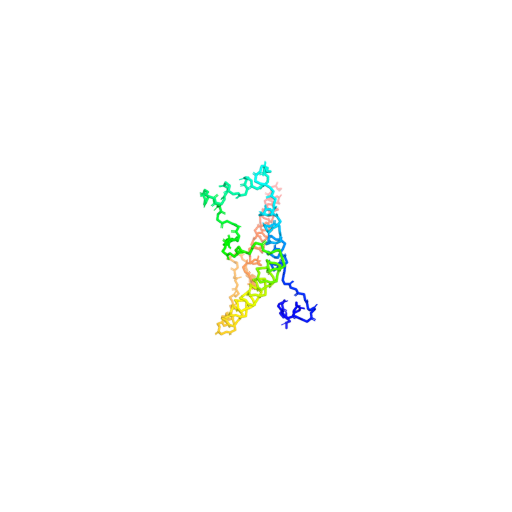A 1 80 ? 8.719 -2.308 -5.032 1.00 84.19 80 GLY A O 1
ATOM 645 N N . VAL A 1 81 ? 7.956 -3.479 -6.776 1.00 86.94 81 VAL A N 1
ATOM 646 C CA . VAL A 1 81 ? 6.584 -3.615 -6.263 1.00 86.94 81 VAL A CA 1
ATOM 647 C C . VAL A 1 81 ? 6.515 -4.629 -5.120 1.00 86.94 81 VAL A C 1
ATOM 649 O O . VAL A 1 81 ? 5.789 -4.382 -4.165 1.00 86.94 81 VAL A O 1
ATOM 652 N N . LYS A 1 82 ? 7.276 -5.731 -5.189 1.00 87.56 82 LYS A N 1
ATOM 653 C CA . LYS A 1 82 ? 7.391 -6.691 -4.079 1.00 87.56 82 LYS A CA 1
ATOM 654 C C . LYS A 1 82 ? 8.011 -6.044 -2.839 1.00 87.56 82 LYS A C 1
ATOM 656 O O . LYS A 1 82 ? 7.396 -6.080 -1.783 1.00 87.56 82 LYS A O 1
ATOM 661 N N . GLN A 1 83 ? 9.147 -5.365 -3.007 1.00 87.81 83 GLN A N 1
ATOM 662 C CA . GLN A 1 83 ? 9.830 -4.655 -1.918 1.00 87.81 83 GLN A CA 1
ATOM 663 C C . GLN A 1 83 ? 8.920 -3.621 -1.246 1.00 87.81 83 GLN A C 1
ATOM 665 O O . GLN A 1 83 ? 8.810 -3.587 -0.028 1.00 87.81 83 GLN A O 1
ATOM 670 N N . LEU A 1 84 ? 8.200 -2.822 -2.040 1.00 85.69 84 LEU A N 1
ATOM 671 C CA . LEU A 1 84 ? 7.256 -1.840 -1.507 1.00 85.69 84 LEU A CA 1
ATOM 672 C C . LEU A 1 84 ? 6.126 -2.490 -0.691 1.00 85.69 84 LEU A C 1
ATOM 674 O O . LEU A 1 84 ? 5.675 -1.920 0.302 1.00 85.69 84 LEU A O 1
ATOM 678 N N . GLU A 1 85 ? 5.617 -3.641 -1.130 1.00 88.44 85 GLU A N 1
ATOM 679 C CA . GLU A 1 85 ? 4.563 -4.352 -0.404 1.00 88.44 85 GLU A CA 1
ATOM 680 C C . GLU A 1 85 ? 5.085 -4.900 0.928 1.00 88.44 85 GLU A C 1
ATOM 682 O O . GLU A 1 85 ? 4.436 -4.711 1.955 1.00 88.44 85 GLU A O 1
ATOM 687 N N . GLU A 1 86 ? 6.281 -5.491 0.928 1.00 89.81 86 GLU A N 1
ATOM 688 C CA . GLU A 1 86 ? 6.968 -5.959 2.138 1.00 89.81 86 GLU A CA 1
ATOM 689 C C . GLU A 1 86 ? 7.196 -4.808 3.130 1.00 89.81 86 GLU A C 1
ATOM 691 O O . GLU A 1 86 ? 6.792 -4.901 4.289 1.00 89.81 86 GLU A O 1
ATOM 696 N N . GLU A 1 87 ? 7.734 -3.675 2.672 1.00 88.94 87 GLU A N 1
ATOM 697 C CA . GLU A 1 87 ? 7.935 -2.474 3.494 1.00 88.94 87 GLU A CA 1
ATOM 698 C C . GLU A 1 87 ? 6.618 -1.944 4.082 1.00 88.94 87 GLU A C 1
ATOM 700 O O . GLU A 1 87 ? 6.536 -1.621 5.270 1.00 88.94 87 GLU A O 1
ATOM 705 N N . ASN A 1 88 ? 5.556 -1.879 3.274 1.00 87.56 88 ASN A N 1
ATOM 706 C CA . ASN A 1 88 ? 4.245 -1.430 3.741 1.00 87.56 88 ASN A CA 1
ATOM 707 C C . ASN A 1 88 ? 3.675 -2.364 4.815 1.00 87.56 88 ASN A C 1
ATOM 709 O O . ASN A 1 88 ? 3.126 -1.883 5.812 1.00 87.56 88 ASN A O 1
ATOM 713 N N . ILE A 1 89 ? 3.796 -3.682 4.626 1.00 89.00 89 ILE A N 1
ATOM 714 C CA . ILE A 1 89 ? 3.351 -4.684 5.600 1.00 89.00 89 ILE A CA 1
ATOM 715 C C . ILE A 1 89 ? 4.115 -4.503 6.914 1.00 89.00 89 ILE A C 1
ATOM 717 O O . ILE A 1 89 ? 3.475 -4.353 7.956 1.00 89.00 89 ILE A O 1
ATOM 721 N N . LEU A 1 90 ? 5.446 -4.397 6.862 1.00 90.94 90 LEU A N 1
ATOM 722 C CA . LEU A 1 90 ? 6.293 -4.184 8.039 1.00 90.94 90 LEU A CA 1
ATOM 723 C C . LEU A 1 90 ? 5.912 -2.912 8.805 1.00 90.94 90 LEU A C 1
ATOM 725 O O . LEU A 1 90 ? 5.787 -2.927 10.031 1.00 90.94 90 LEU A O 1
ATOM 729 N N . VAL A 1 91 ? 5.659 -1.804 8.103 1.00 90.69 91 VAL A N 1
ATOM 730 C CA . VAL A 1 91 ? 5.225 -0.544 8.730 1.00 90.69 91 VAL A CA 1
ATOM 731 C C . VAL A 1 91 ? 3.865 -0.702 9.415 1.00 90.69 91 VAL A C 1
ATOM 733 O O . VAL A 1 91 ? 3.657 -0.185 10.519 1.00 90.69 91 VAL A O 1
ATOM 736 N N . LEU A 1 92 ? 2.918 -1.396 8.780 1.00 88.44 92 LEU A N 1
ATOM 737 C CA . LEU A 1 92 ? 1.585 -1.628 9.339 1.00 88.44 92 LEU A CA 1
ATOM 738 C C . LEU A 1 92 ? 1.622 -2.566 10.550 1.00 88.44 92 LEU A C 1
ATOM 740 O O . LEU A 1 92 ? 0.928 -2.305 11.535 1.00 88.44 92 LEU A O 1
ATOM 744 N N . GLU A 1 93 ? 2.427 -3.623 10.493 1.00 90.12 93 GLU A N 1
ATOM 745 C CA . GLU A 1 93 ? 2.645 -4.565 11.593 1.00 90.12 93 GLU A CA 1
ATOM 746 C C . GLU A 1 93 ? 3.325 -3.864 12.775 1.00 90.12 93 GLU A C 1
ATOM 748 O O . GLU A 1 93 ? 2.807 -3.912 13.890 1.00 90.12 93 GLU A O 1
ATOM 753 N N . THR A 1 94 ? 4.366 -3.066 12.524 1.00 91.19 94 THR A N 1
ATOM 754 C CA . THR A 1 94 ? 5.038 -2.255 13.553 1.00 91.19 94 THR A CA 1
ATOM 755 C C . THR A 1 94 ? 4.072 -1.281 14.235 1.00 91.19 94 THR A C 1
ATOM 757 O O . THR A 1 94 ? 4.030 -1.183 15.461 1.00 91.19 94 THR A O 1
ATOM 760 N N . LYS A 1 95 ? 3.237 -0.567 13.464 1.00 89.00 95 LYS A N 1
ATOM 761 C CA . LYS A 1 95 ? 2.212 0.340 14.019 1.00 89.00 95 LYS A CA 1
ATOM 762 C C . LYS A 1 95 ? 1.185 -0.393 14.881 1.00 89.00 95 LYS A C 1
ATOM 764 O O . LYS A 1 95 ? 0.681 0.186 15.840 1.00 89.00 95 LYS A O 1
ATOM 769 N N . ARG A 1 96 ? 0.838 -1.634 14.532 1.00 87.25 96 ARG A N 1
ATOM 770 C CA . ARG A 1 96 ? -0.074 -2.467 15.329 1.00 87.25 96 ARG A CA 1
ATOM 771 C C . ARG A 1 96 ? 0.587 -2.957 16.606 1.00 87.25 96 ARG A C 1
ATOM 773 O O . ARG A 1 96 ? -0.062 -2.897 17.643 1.00 87.25 96 ARG A O 1
ATOM 780 N N . GLN A 1 97 ? 1.841 -3.393 16.533 1.00 87.75 97 GLN A N 1
ATOM 781 C CA . GLN A 1 97 ? 2.593 -3.852 17.696 1.00 87.75 97 GLN A CA 1
ATOM 782 C C . GLN A 1 97 ? 2.736 -2.724 18.722 1.00 87.75 97 GLN A C 1
ATOM 784 O O . GLN A 1 97 ? 2.295 -2.884 19.851 1.00 87.75 97 GLN A O 1
ATOM 789 N N . ARG A 1 98 ? 3.109 -1.513 18.283 1.00 88.50 98 ARG A N 1
ATOM 790 C CA . ARG A 1 98 ? 3.132 -0.314 19.145 1.00 88.50 98 ARG A CA 1
ATOM 791 C C . ARG A 1 98 ? 1.806 -0.039 19.866 1.00 88.50 98 ARG A C 1
ATOM 793 O O . ARG A 1 98 ? 1.814 0.438 20.992 1.00 88.50 98 ARG A O 1
ATOM 800 N N . LYS A 1 99 ? 0.661 -0.315 19.228 1.00 85.06 99 LYS A N 1
ATOM 801 C CA . LYS A 1 99 ? -0.666 -0.167 19.859 1.00 85.06 99 LYS A CA 1
ATOM 802 C C . LYS A 1 99 ? -0.997 -1.289 20.845 1.00 85.06 99 LYS A C 1
ATOM 804 O O . LYS A 1 99 ? -1.835 -1.076 21.711 1.00 85.06 99 LYS A O 1
ATOM 809 N N . LYS A 1 100 ? -0.412 -2.479 20.678 1.00 87.56 100 LYS A N 1
ATOM 810 C CA . LYS A 1 100 ? -0.530 -3.573 21.651 1.00 87.56 100 LYS A CA 1
ATOM 811 C C . LYS A 1 100 ? 0.346 -3.309 22.871 1.00 87.56 100 LYS A C 1
ATOM 813 O O . LYS A 1 100 ? -0.123 -3.513 23.980 1.00 87.56 100 LYS A O 1
ATOM 818 N N . ASP A 1 101 ? 1.566 -2.831 22.644 1.00 88.12 101 ASP A N 1
ATOM 819 C CA . ASP A 1 101 ? 2.540 -2.548 23.704 1.00 88.12 101 ASP A CA 1
ATOM 820 C C . ASP A 1 101 ? 2.133 -1.326 24.542 1.00 88.12 101 ASP A C 1
ATOM 822 O O . ASP A 1 101 ? 2.459 -1.242 25.721 1.00 88.12 101 ASP A O 1
ATOM 826 N N . ASN A 1 102 ? 1.390 -0.386 23.945 1.00 85.50 102 ASN A N 1
ATOM 827 C CA . ASN A 1 102 ? 0.823 0.774 24.628 1.00 85.50 102 ASN A CA 1
ATOM 828 C C . ASN A 1 102 ? -0.715 0.738 24.571 1.00 85.50 102 ASN A C 1
ATOM 830 O O . ASN A 1 102 ? -1.326 1.434 23.746 1.00 85.50 102 ASN A O 1
ATOM 834 N N . PRO A 1 103 ? -1.356 -0.111 25.395 1.00 78.94 103 PRO A N 1
ATOM 835 C CA . PRO A 1 103 ? -2.802 -0.121 25.499 1.00 78.94 103 PRO A CA 1
ATOM 836 C C . PRO A 1 103 ? -3.266 1.221 26.069 1.00 78.94 103 PRO A C 1
ATOM 838 O O . PRO A 1 103 ? -2.777 1.680 27.100 1.00 78.94 103 PRO A O 1
ATOM 841 N N . ALA A 1 104 ? -4.227 1.862 25.400 1.00 70.12 104 ALA A N 1
ATOM 842 C CA . ALA A 1 104 ? -4.856 3.056 25.947 1.00 70.12 104 ALA A CA 1
ATOM 843 C C . ALA A 1 104 ? -5.449 2.725 27.325 1.00 70.12 104 ALA A C 1
ATOM 845 O O . ALA A 1 104 ? -6.172 1.734 27.460 1.00 70.12 104 ALA A O 1
ATOM 846 N N . LEU A 1 105 ? -5.159 3.563 28.325 1.00 71.44 105 LEU A N 1
ATOM 847 C CA . LEU A 1 105 ? -5.816 3.493 29.628 1.00 71.44 105 LEU A CA 1
ATOM 848 C C . LEU A 1 105 ? -7.341 3.456 29.420 1.00 71.44 105 LEU A 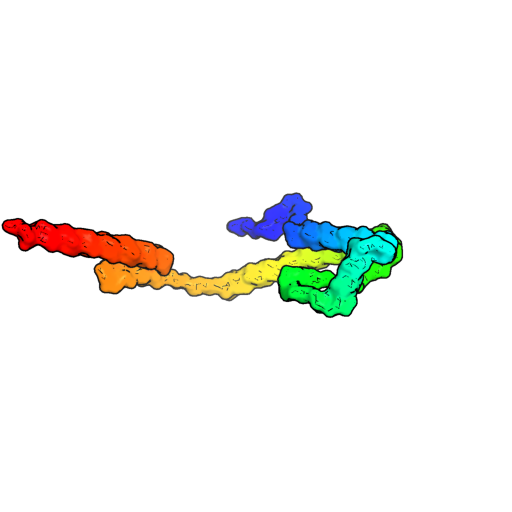C 1
ATOM 850 O O . LEU A 1 105 ? -7.852 4.233 28.602 1.00 71.44 105 LEU A O 1
ATOM 854 N N . PRO A 1 106 ? -8.078 2.579 30.126 1.00 65.25 106 PRO A N 1
ATOM 855 C CA . PRO A 1 106 ? -9.531 2.562 30.063 1.00 65.25 106 PRO A CA 1
ATOM 856 C C . PRO A 1 106 ? -10.066 3.913 30.548 1.00 65.25 106 PRO A C 1
ATOM 858 O O . PRO A 1 106 ? -10.128 4.206 31.738 1.00 65.25 106 PRO A O 1
ATOM 861 N N . CYS A 1 107 ? -10.435 4.762 29.593 1.00 56.34 107 CYS A N 1
ATOM 862 C CA . CYS A 1 107 ? -11.011 6.072 29.842 1.00 56.34 107 CYS A CA 1
ATOM 863 C C . CYS A 1 107 ? -12.503 5.890 30.144 1.00 56.34 107 CYS A C 1
ATOM 865 O O . CYS A 1 107 ? -13.352 6.023 29.265 1.00 56.34 107 CYS A O 1
ATOM 867 N N . SER A 1 108 ? -12.822 5.520 31.385 1.00 62.25 108 SER A N 1
ATOM 868 C CA . SER A 1 108 ? -14.194 5.545 31.903 1.00 62.25 108 SER A CA 1
ATOM 869 C C . SER A 1 108 ? -14.468 6.886 32.585 1.00 62.25 108 SER A C 1
ATOM 871 O O . SER A 1 108 ? -14.799 6.946 33.768 1.00 62.25 108 SER A O 1
ATOM 873 N N . THR A 1 109 ? -14.323 7.986 31.852 1.00 64.25 109 THR A N 1
ATOM 874 C CA . THR A 1 109 ? -14.763 9.298 32.334 1.00 64.25 109 THR A CA 1
ATOM 875 C C . THR A 1 109 ? -16.221 9.453 31.934 1.00 64.25 109 THR A C 1
ATOM 877 O O . THR A 1 109 ? -16.533 9.810 30.801 1.00 64.25 109 THR A O 1
ATOM 880 N N . PHE A 1 110 ? -17.144 9.138 32.843 1.00 68.00 110 PHE A N 1
ATOM 881 C CA . PHE A 1 110 ? -18.536 9.537 32.661 1.00 68.00 110 PHE A CA 1
ATOM 882 C C . PHE A 1 110 ? -18.583 11.061 32.625 1.00 68.00 110 PHE A C 1
ATOM 884 O O . PHE A 1 110 ? -18.248 11.730 33.601 1.00 68.00 110 PHE A O 1
ATOM 891 N N . LEU A 1 111 ? -18.975 11.618 31.484 1.00 70.06 111 LEU A N 1
ATOM 892 C CA . LEU A 1 111 ? -18.987 13.059 31.304 1.00 70.06 111 LEU A CA 1
ATOM 893 C C . LEU A 1 111 ? -20.372 13.588 31.668 1.00 70.06 111 LEU A C 1
ATOM 895 O O . LEU A 1 111 ? -21.372 13.241 31.033 1.00 70.06 111 LEU A O 1
ATOM 899 N N . ALA A 1 112 ? -20.433 14.420 32.704 1.00 69.56 112 ALA A N 1
ATOM 900 C CA . ALA A 1 112 ? -21.669 15.051 33.142 1.00 69.56 112 ALA A CA 1
ATOM 901 C C . ALA A 1 112 ? -21.913 16.363 32.385 1.00 69.56 112 ALA A C 1
ATOM 903 O O . ALA A 1 112 ? -20.995 17.149 32.137 1.00 69.56 112 ALA A O 1
ATOM 904 N N . TYR A 1 113 ? -23.170 16.629 32.034 1.00 74.75 113 TYR A N 1
ATOM 905 C CA . TYR A 1 113 ? -23.577 17.939 31.539 1.00 74.75 113 TYR A CA 1
ATOM 906 C C . TYR A 1 113 ? -23.946 18.847 32.719 1.00 74.75 113 TYR A C 1
ATOM 908 O O . TYR A 1 113 ? -24.785 18.496 33.539 1.00 74.75 113 TYR A O 1
ATOM 916 N N . ARG A 1 114 ? -23.380 20.059 32.791 1.00 70.81 114 ARG A N 1
ATOM 917 C CA . ARG A 1 114 ? -23.529 20.973 33.946 1.00 70.81 114 ARG A CA 1
ATOM 918 C C . ARG A 1 114 ? -24.981 21.314 34.320 1.00 70.81 114 ARG A C 1
ATOM 920 O O . ARG A 1 114 ? -25.242 21.724 35.443 1.00 70.81 114 ARG A O 1
ATOM 927 N N . PHE A 1 115 ? -25.928 21.155 33.395 1.00 72.56 115 PHE A N 1
ATOM 928 C CA . PHE A 1 115 ? -27.330 21.526 33.599 1.00 72.56 115 PHE A CA 1
ATOM 929 C C . PHE A 1 115 ? -28.301 20.336 33.561 1.00 72.56 115 PHE A C 1
ATOM 931 O O . PHE A 1 115 ? -29.516 20.548 33.594 1.00 72.56 115 PHE A O 1
ATOM 938 N N . CYS A 1 116 ? -27.811 19.099 33.463 1.00 75.00 116 CYS A N 1
ATOM 939 C CA . CYS A 1 116 ? -28.632 17.892 33.530 1.00 75.00 116 CYS A CA 1
ATOM 940 C C . CYS A 1 116 ? -27.845 16.784 34.229 1.00 75.00 116 CYS A C 1
ATOM 942 O O . CYS A 1 116 ? -26.711 16.517 33.862 1.00 75.00 116 CYS A O 1
ATOM 944 N N . SER A 1 117 ? -28.463 16.084 35.176 1.00 70.69 117 SER A N 1
ATOM 945 C CA . SER A 1 117 ? -27.844 14.985 35.932 1.00 70.69 117 SER A CA 1
ATOM 946 C C . SER A 1 117 ? -27.566 13.718 35.105 1.00 70.69 117 SER A C 1
ATOM 948 O O . SER A 1 117 ? -27.167 12.699 35.659 1.00 70.69 117 SER A O 1
ATOM 950 N N . LYS A 1 118 ? -27.769 13.752 33.781 1.00 77.38 118 LYS A N 1
ATOM 951 C CA . LYS A 1 118 ? -27.483 12.619 32.899 1.00 77.38 118 LYS A CA 1
ATOM 952 C C . LYS A 1 118 ? -25.984 12.529 32.618 1.00 77.38 118 LYS A C 1
ATOM 954 O O . LYS A 1 118 ? -25.382 13.471 32.100 1.00 77.38 118 LYS A O 1
ATOM 959 N N . THR A 1 119 ? -25.403 11.374 32.917 1.00 80.50 119 THR A N 1
ATOM 960 C CA . THR A 1 119 ? -24.028 11.026 32.560 1.00 80.50 119 THR A CA 1
ATOM 961 C C . THR A 1 119 ? -23.978 10.466 31.142 1.00 80.50 119 THR A C 1
ATOM 963 O O . THR A 1 119 ? -24.861 9.725 30.711 1.00 80.50 119 THR A O 1
ATOM 966 N N . CYS A 1 120 ? -22.955 10.854 30.385 1.00 80.8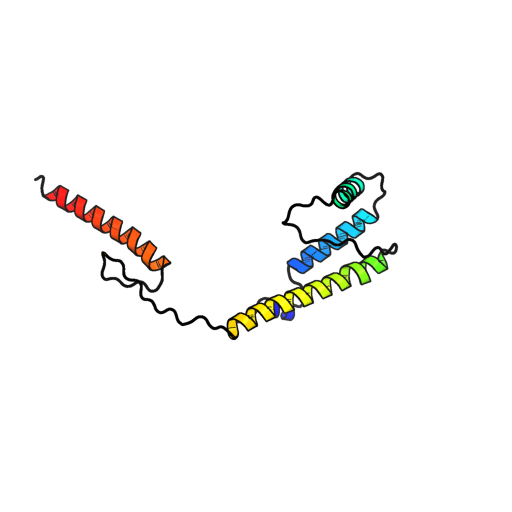8 120 CYS A N 1
ATOM 967 C CA . CYS A 1 120 ? -22.736 10.379 29.023 1.00 80.88 120 CYS A CA 1
ATOM 968 C C . CYS A 1 120 ? -21.450 9.554 28.966 1.00 80.88 120 CYS A C 1
ATOM 970 O O . CYS A 1 120 ? -20.419 9.970 29.487 1.00 80.88 120 CYS A O 1
ATOM 972 N N . SER A 1 121 ? -21.502 8.408 28.288 1.00 79.69 121 SER A N 1
ATOM 973 C CA . SER A 1 121 ? -20.362 7.488 28.143 1.00 79.69 121 SER A CA 1
ATOM 974 C C . SER A 1 121 ? -19.337 7.929 27.088 1.00 79.69 121 SER A C 1
ATOM 976 O O . SER A 1 121 ? -18.344 7.245 26.874 1.00 79.69 121 SER A O 1
ATOM 978 N N . SER A 1 122 ? -19.591 9.031 26.374 1.00 81.38 122 SER A N 1
ATOM 979 C CA . SER A 1 122 ? -18.674 9.594 25.377 1.00 81.38 122 SER A CA 1
ATOM 980 C C . SER A 1 122 ? -18.878 11.099 25.206 1.00 81.38 122 SER A C 1
ATOM 982 O O . SER A 1 122 ? -19.973 11.619 25.445 1.00 81.38 122 SER A O 1
ATOM 984 N N . ASP A 1 123 ? -17.847 11.794 24.721 1.00 81.31 123 ASP A N 1
ATOM 985 C CA . ASP A 1 123 ? -17.918 13.225 24.400 1.00 81.31 123 ASP A CA 1
ATOM 986 C C . ASP A 1 123 ? -18.951 13.536 23.317 1.00 81.31 123 ASP A C 1
ATOM 988 O O . ASP A 1 123 ? -19.730 14.478 23.449 1.00 81.31 123 ASP A O 1
ATOM 992 N N . ILE A 1 124 ? -19.016 12.712 22.267 1.00 85.75 124 ILE A N 1
ATOM 993 C CA . ILE A 1 124 ? -20.002 12.880 21.191 1.00 85.75 124 ILE A CA 1
ATOM 994 C C . ILE A 1 124 ? -21.422 12.743 21.759 1.00 85.75 124 ILE A C 1
ATOM 996 O O . ILE A 1 124 ? -22.293 13.567 21.462 1.00 85.75 124 ILE A O 1
ATOM 1000 N N . GLY A 1 125 ? -21.644 11.749 22.627 1.00 84.75 125 GLY A N 1
ATOM 1001 C CA . GLY A 1 125 ? -22.906 11.565 23.340 1.00 84.75 125 GLY A CA 1
ATOM 1002 C C . GLY A 1 125 ? -23.264 12.773 24.207 1.00 84.75 125 GLY A C 1
ATOM 1003 O O . GLY A 1 125 ? -24.390 13.264 24.130 1.00 84.75 125 GLY A O 1
ATOM 1004 N N . ARG A 1 126 ? -22.294 13.316 24.956 1.00 87.50 126 ARG A N 1
ATOM 1005 C CA . ARG A 1 126 ? -22.479 14.524 25.773 1.00 87.50 126 ARG A CA 1
ATOM 1006 C C . ARG A 1 126 ? -22.853 15.740 24.932 1.00 87.50 126 ARG A C 1
ATOM 1008 O O . ARG A 1 126 ? -23.806 16.432 25.276 1.00 87.50 126 ARG A O 1
ATOM 1015 N N . ILE A 1 127 ? -22.144 15.994 23.833 1.00 86.06 127 ILE A N 1
ATOM 1016 C CA . ILE A 1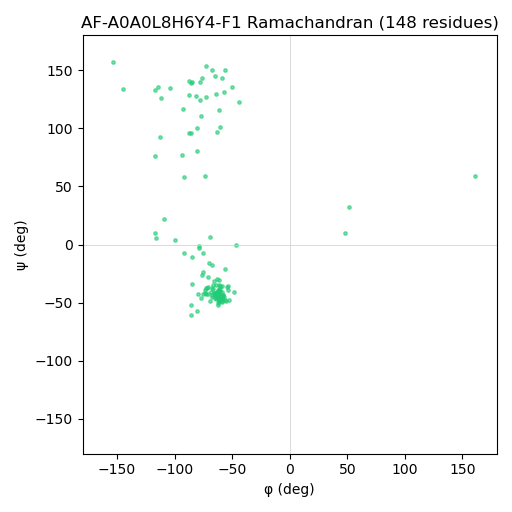 127 ? -22.389 17.147 22.949 1.00 86.06 127 ILE A CA 1
ATOM 1017 C C . ILE A 1 127 ? -23.779 17.049 22.303 1.00 86.06 127 ILE A C 1
ATOM 1019 O O . ILE A 1 127 ? -24.517 18.035 22.240 1.00 86.06 127 ILE A O 1
ATOM 1023 N N . SER A 1 128 ? -24.167 15.857 21.843 1.00 88.12 128 SER A N 1
ATOM 1024 C CA . SER A 1 128 ? -25.505 15.611 21.289 1.00 88.12 128 SER A CA 1
ATOM 1025 C C . SER A 1 128 ? -26.604 15.817 22.339 1.00 88.12 128 SER A C 1
ATOM 1027 O O . SER A 1 128 ? -27.603 16.511 22.097 1.00 88.12 128 SER A O 1
ATOM 1029 N N . HIS A 1 129 ? -26.386 15.275 23.540 1.00 87.25 129 HIS A N 1
ATOM 1030 C CA . HIS A 1 129 ? -27.276 15.454 24.679 1.00 87.25 129 HIS A CA 1
ATOM 1031 C C . HIS A 1 129 ? -27.434 16.935 25.048 1.00 87.25 129 HIS A C 1
ATOM 1033 O O . HIS A 1 129 ? -28.560 17.405 25.199 1.00 87.25 129 HIS A O 1
ATOM 1039 N N . GLU A 1 130 ? -26.337 17.686 25.134 1.00 85.69 130 GLU A N 1
ATOM 1040 C CA . GLU A 1 130 ? -26.322 19.115 25.453 1.00 85.69 130 GLU A CA 1
ATOM 1041 C C . GLU A 1 130 ? -27.185 19.928 24.479 1.00 85.69 130 GLU A C 1
ATOM 1043 O O . GLU A 1 130 ? -28.046 20.704 24.908 1.00 85.69 130 GLU A O 1
ATOM 1048 N N . ARG A 1 131 ? -27.031 19.702 23.168 1.00 85.25 131 ARG A N 1
ATOM 1049 C CA . ARG A 1 131 ? -27.830 20.383 22.132 1.00 85.25 131 ARG A CA 1
ATOM 1050 C C . ARG A 1 131 ? -29.326 20.114 22.302 1.00 85.25 131 ARG A C 1
ATOM 1052 O O . ARG A 1 131 ? -30.138 21.042 22.264 1.00 85.25 131 ARG A O 1
ATOM 1059 N N . SER A 1 132 ? -29.686 18.854 22.533 1.00 84.44 132 SER A N 1
ATOM 1060 C CA . SER A 1 132 ? -31.081 18.420 22.678 1.00 84.44 132 SER A CA 1
ATOM 1061 C C . SER A 1 132 ? -31.707 18.907 23.990 1.00 84.44 132 SER A C 1
ATOM 1063 O O . SER A 1 132 ? -32.834 19.408 24.007 1.00 84.44 132 SER A O 1
ATOM 1065 N N . CYS A 1 133 ? -30.960 18.822 25.095 1.00 83.19 133 CYS A N 1
ATOM 1066 C CA . CYS A 1 133 ? -31.392 19.260 26.420 1.00 83.19 133 CYS A CA 1
ATOM 1067 C C . CYS A 1 133 ? -31.613 20.779 26.458 1.00 83.19 133 CYS A C 1
ATOM 1069 O O . CYS A 1 133 ? -32.642 21.245 26.955 1.00 83.19 133 CYS A O 1
ATOM 1071 N N . ARG A 1 134 ? -30.701 21.556 25.857 1.00 79.44 134 ARG A N 1
ATOM 1072 C CA . ARG A 1 134 ? -30.830 23.015 25.732 1.00 79.44 134 ARG A CA 1
ATOM 1073 C C . ARG A 1 134 ? -32.082 23.410 24.945 1.00 79.44 134 ARG A C 1
ATOM 1075 O O . ARG A 1 134 ? -32.823 24.286 25.390 1.00 79.44 134 ARG A O 1
ATOM 1082 N N . LYS A 1 135 ? -32.366 22.731 23.825 1.00 77.62 135 LYS A N 1
ATOM 1083 C CA . LYS A 1 135 ? -33.581 22.959 23.020 1.00 77.62 135 LYS A CA 1
ATOM 1084 C C . LYS A 1 135 ? -34.861 22.667 23.812 1.00 77.62 135 LYS A C 1
ATOM 1086 O O . LYS A 1 135 ? -35.764 23.497 23.837 1.00 77.62 135 LYS A O 1
ATOM 1091 N N . SER A 1 136 ? -34.916 21.535 24.515 1.00 74.06 136 SER A N 1
ATOM 1092 C CA . SER A 1 136 ? -36.069 21.154 25.346 1.00 74.06 136 SER A CA 1
ATOM 1093 C C . SER A 1 136 ? -36.348 22.161 26.472 1.00 74.06 136 SER A C 1
ATOM 1095 O O . SER A 1 136 ? -37.488 22.591 26.659 1.00 74.06 136 SER A O 1
ATOM 1097 N N . LYS A 1 137 ? -35.305 22.623 27.179 1.00 69.75 137 LYS A N 1
ATOM 1098 C CA . LYS A 1 137 ? -35.452 23.650 28.227 1.00 69.75 137 LYS A CA 1
ATOM 1099 C C . LYS A 1 137 ? -35.934 24.991 27.677 1.00 69.75 137 LYS A C 1
ATOM 1101 O O . LYS A 1 137 ? -36.797 25.616 28.291 1.00 69.75 137 LYS A O 1
ATOM 1106 N N . ASN A 1 138 ? -35.411 25.423 26.531 1.00 68.19 138 ASN A N 1
ATOM 1107 C CA . ASN A 1 138 ? -35.863 26.653 25.879 1.00 68.19 138 ASN A CA 1
ATOM 1108 C C . ASN A 1 138 ? -37.336 26.555 25.455 1.00 68.19 138 ASN A C 1
ATOM 1110 O O . ASN A 1 138 ? -38.102 27.486 25.698 1.00 68.19 138 ASN A O 1
ATOM 1114 N N . ASN A 1 139 ? -37.757 25.403 24.925 1.00 63.25 139 ASN A N 1
ATOM 1115 C CA . ASN A 1 139 ? -39.151 25.161 24.556 1.00 63.25 139 ASN A CA 1
ATOM 1116 C C . ASN A 1 139 ? -40.085 25.173 25.780 1.00 63.25 139 ASN A C 1
ATOM 1118 O O . ASN A 1 139 ? -41.137 25.805 25.727 1.00 63.25 139 ASN A O 1
ATOM 1122 N N . ARG A 1 140 ? -39.690 24.563 26.910 1.00 60.91 140 ARG A N 1
ATOM 1123 C CA . ARG A 1 140 ? -40.452 24.643 28.175 1.00 60.91 140 ARG A CA 1
ATOM 1124 C C . ARG A 1 140 ? -40.573 26.071 28.705 1.00 60.91 140 ARG A C 1
ATOM 1126 O O . ARG A 1 140 ? -41.657 26.459 29.124 1.00 60.91 140 ARG A O 1
ATOM 1133 N N . LYS A 1 141 ? -39.496 26.865 28.666 1.00 59.78 141 LYS A N 1
ATOM 1134 C CA . LYS A 1 141 ? -39.529 28.278 29.093 1.00 59.78 141 LYS A CA 1
ATOM 1135 C C . LYS A 1 141 ? -40.496 29.119 28.253 1.00 59.78 141 LYS A C 1
ATOM 1137 O O . LYS A 1 141 ? -41.192 29.962 28.809 1.00 59.78 141 LYS A O 1
ATOM 1142 N N . MET A 1 142 ? -40.564 28.883 26.940 1.00 55.12 142 MET A N 1
ATOM 1143 C CA . MET A 1 142 ? -41.543 29.552 26.073 1.00 55.12 142 MET A CA 1
ATOM 1144 C C . MET A 1 142 ? -42.981 29.124 26.378 1.00 55.12 142 MET A C 1
ATOM 1146 O O . MET A 1 142 ? -43.880 29.959 26.365 1.00 55.12 142 MET A O 1
ATOM 1150 N N . LEU A 1 143 ? -43.192 27.847 26.703 1.00 55.09 143 LEU A N 1
ATOM 1151 C CA . LEU A 1 143 ? -44.497 27.311 27.087 1.00 55.09 143 LEU A CA 1
ATOM 1152 C C . LEU A 1 143 ? -45.010 27.939 28.392 1.00 55.09 143 LEU A C 1
ATOM 1154 O O . LEU A 1 143 ? -46.133 28.423 28.414 1.00 55.09 143 LEU A O 1
ATOM 1158 N N . VAL A 1 144 ? -44.176 28.033 29.434 1.00 57.22 144 VAL A N 1
ATOM 1159 C CA . VAL A 1 144 ? -44.557 28.663 30.717 1.00 57.22 144 VAL A CA 1
ATOM 1160 C C . VAL A 1 144 ? -44.896 30.150 30.545 1.00 57.22 144 VAL A C 1
ATOM 1162 O O . VAL A 1 144 ? -45.902 30.602 31.080 1.00 57.22 144 VAL A O 1
ATOM 1165 N N . LYS A 1 145 ? -44.136 30.900 29.731 1.00 54.69 145 LYS A N 1
ATOM 1166 C CA . LYS A 1 145 ? -44.465 32.306 29.416 1.00 54.69 145 LYS A CA 1
ATOM 1167 C C . LYS A 1 145 ? -45.818 32.469 28.716 1.00 54.69 145 LYS A C 1
ATOM 1169 O O . LYS A 1 145 ? -46.472 33.488 28.892 1.00 54.69 145 LYS A O 1
ATOM 1174 N N . ARG A 1 146 ? -46.249 31.475 27.936 1.00 50.34 146 ARG A N 1
ATOM 1175 C CA . ARG A 1 146 ? -47.517 31.510 27.192 1.00 50.34 146 ARG A CA 1
ATOM 1176 C C . ARG A 1 146 ? -48.745 31.285 28.081 1.00 50.34 146 ARG A C 1
ATOM 1178 O O . ARG A 1 146 ? -49.828 31.720 27.713 1.00 50.34 146 ARG A O 1
ATOM 1185 N N . TYR A 1 147 ? -48.571 30.636 29.233 1.00 50.38 147 TYR A N 1
ATOM 1186 C CA . TYR A 1 147 ? -49.631 30.392 30.220 1.00 50.38 147 TYR A CA 1
ATOM 1187 C C . TYR A 1 147 ? -49.736 31.479 31.304 1.00 50.38 147 TYR A C 1
ATOM 1189 O O . TYR A 1 147 ? -50.686 31.444 32.070 1.00 50.38 147 TYR A O 1
ATOM 1197 N N . GLN A 1 148 ? -48.803 32.438 31.368 1.00 50.69 148 GLN A N 1
ATOM 1198 C CA . GLN A 1 148 ? -48.852 33.579 32.304 1.00 50.69 148 GLN A CA 1
ATOM 1199 C C . GLN A 1 148 ? -49.358 34.891 31.669 1.00 50.69 148 GLN A C 1
ATOM 1201 O O . GLN A 1 148 ? -49.351 35.928 32.319 1.00 50.69 148 GLN A O 1
ATOM 1206 N N . LEU A 1 149 ? -49.762 34.858 30.394 1.00 51.03 149 LEU A N 1
ATOM 1207 C CA . LEU A 1 149 ? -50.342 35.991 29.653 1.00 51.03 149 LEU A CA 1
ATOM 1208 C C . LEU A 1 149 ? -51.851 35.805 29.385 1.00 51.03 149 LEU A C 1
ATOM 1210 O O . LEU A 1 149 ? -52.394 36.380 28.444 1.00 51.03 149 LEU A O 1
ATOM 1214 N N . LYS A 1 150 ? -52.511 34.971 30.188 1.00 44.12 150 LYS A N 1
ATOM 1215 C CA . LYS A 1 150 ? -53.968 34.886 30.329 1.00 44.12 150 LYS A CA 1
ATOM 1216 C C . LYS A 1 150 ? -54.304 35.127 31.789 1.00 44.12 150 LYS A C 1
ATOM 1218 O O . LYS A 1 150 ? -55.397 35.672 32.025 1.00 44.12 150 LYS A O 1
#

pLDDT: mean 75.81, std 14.23, range [39.16, 93.62]